Protein AF-W0UCH9-F1 (afdb_monomer_lite)

Structure (mmCIF, N/CA/C/O backbone):
data_AF-W0UCH9-F1
#
_entry.id   AF-W0UCH9-F1
#
loop_
_atom_site.group_PDB
_atom_site.id
_atom_site.type_symbol
_atom_site.label_atom_id
_atom_site.label_alt_id
_atom_site.label_comp_id
_atom_site.label_asym_id
_atom_site.label_entity_id
_atom_site.label_seq_id
_atom_site.pdbx_PDB_ins_code
_atom_site.Cartn_x
_atom_site.Cartn_y
_atom_site.Cartn_z
_atom_site.occupancy
_atom_site.B_iso_or_equiv
_atom_site.auth_seq_id
_atom_site.auth_comp_id
_atom_site.auth_asym_id
_atom_site.auth_atom_id
_atom_site.pdbx_PDB_model_num
ATOM 1 N N . GLU A 1 1 ? 8.615 7.112 -18.073 1.00 59.72 1 GLU A N 1
ATOM 2 C CA . GLU A 1 1 ? 9.412 6.072 -17.393 1.00 59.72 1 GLU A CA 1
ATOM 3 C C . GLU A 1 1 ? 8.762 5.541 -16.110 1.00 59.72 1 GLU A C 1
ATOM 5 O O . GLU A 1 1 ? 8.769 4.338 -15.927 1.00 59.72 1 GLU A O 1
ATOM 10 N N . HIS A 1 2 ? 8.054 6.344 -15.303 1.00 57.00 2 HIS A N 1
ATOM 11 C CA . HIS A 1 2 ? 7.285 5.807 -14.161 1.00 57.00 2 HIS A CA 1
ATOM 12 C C . HIS A 1 2 ? 6.046 4.974 -14.577 1.00 57.00 2 HIS A C 1
ATOM 14 O O . HIS A 1 2 ? 6.017 3.771 -14.356 1.00 57.00 2 HIS A O 1
ATOM 20 N N . ASN A 1 3 ? 5.074 5.547 -15.299 1.00 51.66 3 ASN A N 1
ATOM 21 C CA . ASN A 1 3 ? 3.828 4.841 -15.686 1.00 51.66 3 ASN A CA 1
ATOM 22 C C . ASN A 1 3 ? 3.942 3.965 -16.955 1.00 51.66 3 ASN A C 1
ATOM 24 O O . ASN A 1 3 ? 2.957 3.408 -17.423 1.00 51.66 3 ASN A O 1
ATOM 28 N N . ARG A 1 4 ? 5.136 3.890 -17.558 1.00 59.00 4 ARG A N 1
ATOM 29 C CA . ARG A 1 4 ? 5.418 3.099 -18.776 1.00 59.00 4 ARG A CA 1
ATOM 30 C C . ARG A 1 4 ? 6.430 1.969 -18.547 1.00 59.00 4 ARG A C 1
ATOM 32 O O . ARG A 1 4 ? 6.658 1.196 -19.465 1.00 59.00 4 ARG A O 1
ATOM 39 N N . GLY A 1 5 ? 7.020 1.893 -17.351 1.00 63.81 5 GLY A N 1
ATOM 40 C CA . GLY A 1 5 ? 7.970 0.852 -16.952 1.00 6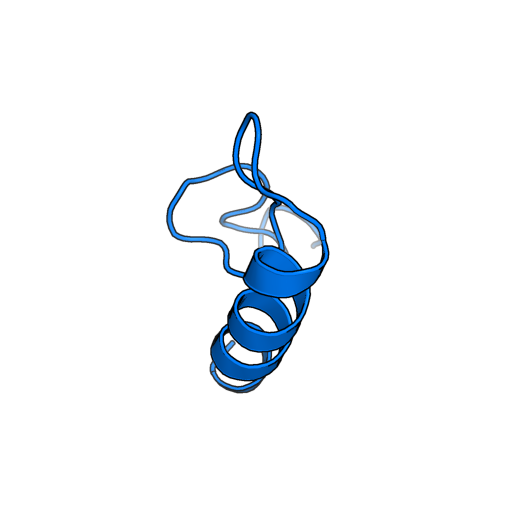3.81 5 GLY A CA 1
ATOM 41 C C . GLY A 1 5 ? 7.628 0.304 -15.567 1.00 63.81 5 GLY A C 1
ATOM 42 O O . GLY A 1 5 ? 6.989 -0.734 -15.462 1.00 63.81 5 GLY A O 1
ATOM 43 N N . HIS A 1 6 ? 7.993 1.038 -14.513 1.00 58.34 6 HIS A N 1
ATOM 44 C CA . HIS A 1 6 ? 7.954 0.559 -13.119 1.00 58.34 6 HIS A CA 1
ATOM 45 C C . HIS A 1 6 ? 6.580 0.567 -12.425 1.00 58.34 6 HIS A C 1
ATOM 47 O O . HIS A 1 6 ? 6.384 -0.144 -11.449 1.00 58.34 6 HIS A O 1
ATOM 53 N N . HIS A 1 7 ? 5.618 1.353 -12.905 1.00 66.12 7 HIS A N 1
ATOM 54 C CA . HIS A 1 7 ? 4.293 1.505 -12.291 1.00 66.12 7 HIS A CA 1
ATOM 55 C C . HIS A 1 7 ? 3.174 1.289 -13.314 1.00 66.12 7 HIS A C 1
ATOM 57 O O . HIS A 1 7 ? 2.151 1.965 -13.293 1.00 66.12 7 HIS A O 1
ATOM 63 N N . VAL A 1 8 ? 3.365 0.347 -14.243 1.00 67.25 8 VAL A N 1
ATOM 64 C CA . VAL A 1 8 ? 2.392 0.050 -15.314 1.00 67.25 8 VAL A CA 1
ATOM 65 C C . VAL A 1 8 ? 1.020 -0.371 -14.770 1.00 67.25 8 VAL A C 1
ATOM 67 O O . VAL A 1 8 ? 0.012 -0.169 -15.441 1.00 67.25 8 VAL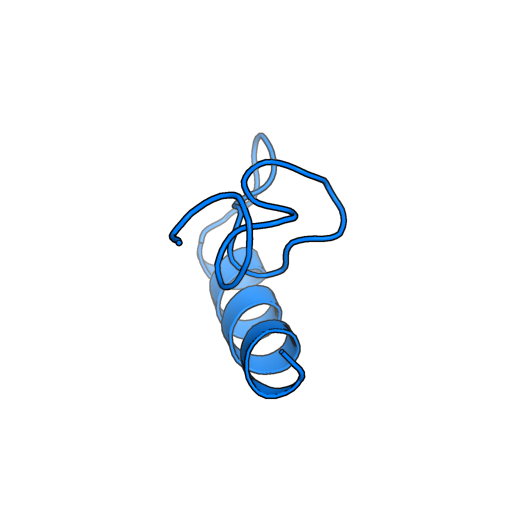 A O 1
ATOM 70 N N . ARG A 1 9 ? 0.969 -0.927 -13.554 1.00 66.88 9 ARG A N 1
ATOM 71 C CA . ARG A 1 9 ? -0.255 -1.428 -12.907 1.00 66.88 9 ARG A CA 1
ATOM 72 C C . ARG A 1 9 ? -0.635 -0.671 -11.636 1.00 66.88 9 ARG A C 1
ATOM 74 O O . ARG A 1 9 ? -1.486 -1.144 -10.888 1.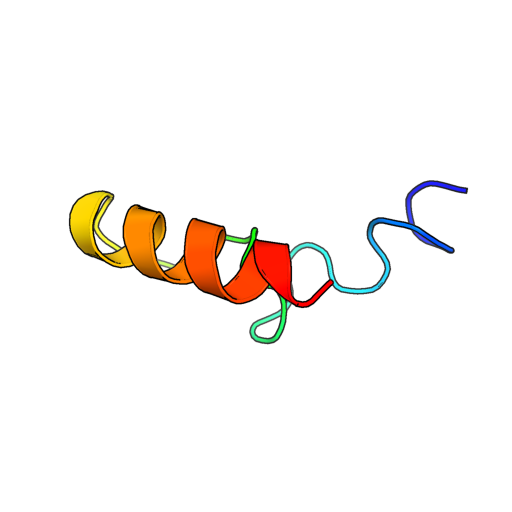00 66.88 9 ARG A O 1
ATOM 81 N N . VAL A 1 10 ? -0.026 0.484 -11.370 1.00 68.19 10 VAL A N 1
ATOM 82 C CA . VAL A 1 10 ? -0.317 1.235 -10.141 1.00 68.19 10 VAL A CA 1
ATOM 83 C C . VAL A 1 10 ? -1.816 1.521 -10.022 1.00 68.19 10 VAL A C 1
ATOM 85 O O . VAL A 1 10 ? -2.470 1.856 -11.009 1.00 68.19 10 VAL A O 1
ATOM 88 N N . ALA A 1 11 ? -2.359 1.350 -8.818 1.00 68.38 11 ALA A N 1
ATOM 89 C CA . ALA A 1 11 ? -3.783 1.480 -8.510 1.00 68.38 11 ALA A CA 1
ATOM 90 C C . ALA A 1 11 ? -4.722 0.470 -9.209 1.00 68.38 11 ALA A C 1
ATOM 92 O O . ALA A 1 11 ? -5.932 0.694 -9.256 1.00 68.38 11 ALA A O 1
ATOM 93 N N . THR A 1 12 ? -4.203 -0.658 -9.703 1.00 78.50 12 THR A N 1
ATOM 94 C CA . THR A 1 12 ? -5.022 -1.780 -10.202 1.00 78.50 12 THR A CA 1
ATOM 95 C C . THR A 1 12 ? -5.055 -2.946 -9.202 1.00 78.50 12 THR A C 1
ATOM 97 O O . THR A 1 12 ? -4.162 -3.057 -8.358 1.00 78.50 12 THR A O 1
ATOM 100 N N . PRO A 1 13 ? -6.063 -3.840 -9.259 1.00 74.94 13 PRO A N 1
ATOM 101 C CA . PRO A 1 13 ? -6.151 -4.998 -8.362 1.00 74.94 13 PRO A CA 1
ATOM 102 C C . PRO A 1 13 ? -4.962 -5.967 -8.443 1.00 74.94 13 PRO A C 1
ATOM 104 O O . PRO A 1 13 ? -4.710 -6.705 -7.483 1.00 74.94 13 PRO A O 1
ATOM 107 N N . GLU A 1 14 ? -4.259 -5.982 -9.577 1.00 75.06 14 GLU A N 1
ATOM 108 C CA . GLU A 1 14 ? -3.109 -6.846 -9.844 1.00 75.06 14 GLU A CA 1
ATOM 109 C C . GLU A 1 14 ? -1.802 -6.299 -9.259 1.00 75.06 14 GLU A C 1
ATOM 111 O O . GLU A 1 14 ? -0.802 -7.017 -9.259 1.00 75.06 14 GLU A O 1
ATOM 116 N N . ASP A 1 15 ? -1.792 -5.056 -8.772 1.00 79.81 15 ASP A N 1
ATOM 117 C CA . ASP A 1 15 ? -0.623 -4.455 -8.143 1.00 79.81 15 ASP A CA 1
ATOM 118 C C . ASP A 1 15 ? -0.544 -4.829 -6.651 1.00 79.81 15 ASP A C 1
ATOM 120 O O . ASP A 1 15 ? -1.389 -4.422 -5.840 1.00 79.81 15 ASP A O 1
ATOM 124 N N . PRO A 1 16 ? 0.475 -5.605 -6.243 1.00 78.88 16 PRO A N 1
ATOM 125 C CA . PRO A 1 16 ? 0.667 -5.948 -4.843 1.00 78.88 16 PRO A CA 1
ATOM 126 C C . PRO A 1 16 ? 1.033 -4.732 -3.982 1.00 78.88 16 PRO A C 1
ATOM 128 O O . PRO A 1 16 ? 0.712 -4.738 -2.794 1.00 78.88 16 PRO A O 1
ATOM 131 N N . ALA A 1 17 ? 1.631 -3.686 -4.563 1.00 83.62 17 ALA A N 1
ATOM 132 C CA . ALA A 1 17 ? 2.025 -2.471 -3.856 1.00 83.62 17 ALA A CA 1
ATOM 133 C C . ALA A 1 17 ? 0.847 -1.515 -3.590 1.00 83.62 17 ALA A C 1
ATOM 135 O O . ALA A 1 17 ? 0.953 -0.627 -2.742 1.00 83.62 17 ALA A O 1
ATOM 136 N N . SER A 1 18 ? -0.293 -1.719 -4.255 1.00 85.06 18 SER A N 1
ATOM 137 C CA . SER A 1 18 ? -1.505 -0.923 -4.057 1.00 85.06 18 SER A CA 1
ATOM 138 C C . SER A 1 18 ? -2.392 -1.522 -2.962 1.00 85.06 18 SER A C 1
ATOM 140 O O . SER A 1 18 ? -2.824 -2.673 -3.054 1.00 85.06 18 SER A O 1
ATOM 142 N N . SER A 1 19 ? -2.690 -0.740 -1.919 1.00 84.44 19 SER A N 1
ATOM 143 C CA . SER A 1 19 ? -3.636 -1.130 -0.862 1.00 84.44 19 SER A CA 1
ATOM 144 C C . SER A 1 19 ? -5.064 -1.212 -1.406 1.00 84.44 19 SER A C 1
ATOM 146 O O . SER A 1 19 ? -5.483 -0.378 -2.215 1.00 84.44 19 SER A O 1
ATOM 148 N N . ARG A 1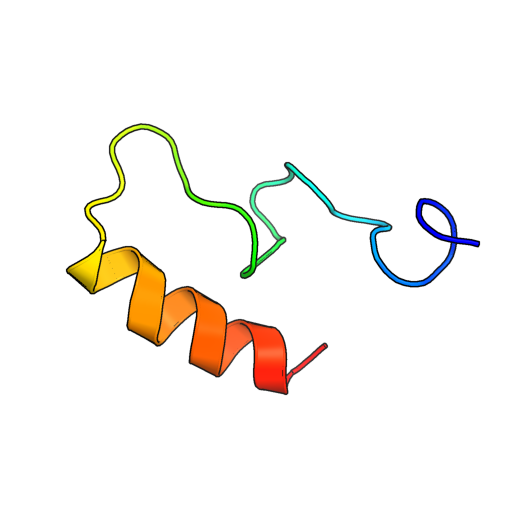 20 ? -5.828 -2.216 -0.967 1.00 88.38 20 ARG A N 1
ATOM 149 C CA . ARG A 1 20 ? -7.241 -2.362 -1.350 1.00 88.38 20 ARG A CA 1
ATOM 150 C C . ARG A 1 20 ? -8.140 -1.531 -0.434 1.00 88.38 20 ARG A C 1
ATOM 152 O O . ARG A 1 20 ? -7.824 -1.280 0.728 1.00 88.38 20 ARG A O 1
ATOM 159 N N . TYR A 1 21 ? -9.312 -1.138 -0.935 1.00 87.44 21 TYR A N 1
ATOM 160 C CA . TYR A 1 21 ? -10.299 -0.428 -0.118 1.00 87.44 21 TYR A CA 1
ATOM 161 C C . TYR A 1 21 ? -10.680 -1.262 1.119 1.00 87.44 21 TYR A C 1
ATOM 163 O O . TYR A 1 21 ? -11.099 -2.410 0.985 1.00 87.44 21 TYR A O 1
ATOM 171 N N . LYS A 1 22 ? -10.530 -0.667 2.314 1.00 90.69 22 LYS A N 1
ATOM 172 C CA . LYS A 1 22 ? -10.721 -1.302 3.637 1.00 90.69 22 LYS A CA 1
ATOM 173 C C . LYS A 1 22 ? -9.746 -2.440 3.978 1.00 90.69 22 LYS A C 1
ATOM 175 O O . LYS A 1 22 ? -10.009 -3.206 4.905 1.00 90.69 22 LYS A O 1
ATOM 180 N N . GLU A 1 23 ? -8.616 -2.554 3.286 1.00 91.44 23 GLU A N 1
ATOM 181 C CA . GLU A 1 23 ? -7.567 -3.493 3.682 1.00 91.44 23 GLU A CA 1
ATOM 182 C C . GLU A 1 23 ? -6.883 -3.016 4.967 1.00 91.44 23 GLU A C 1
ATOM 184 O O . GLU A 1 23 ? -6.426 -1.878 5.074 1.00 91.44 23 GLU A O 1
ATOM 189 N N . ASN A 1 24 ? -6.820 -3.894 5.967 1.00 93.69 24 ASN A N 1
ATOM 190 C CA . ASN A 1 24 ? -6.064 -3.627 7.182 1.00 93.69 24 ASN A CA 1
ATOM 191 C C . ASN A 1 24 ? -4.565 -3.811 6.896 1.00 93.69 24 ASN A C 1
ATOM 193 O O . ASN A 1 24 ? -4.159 -4.744 6.199 1.00 93.69 24 ASN A O 1
ATOM 197 N N . PHE A 1 25 ? -3.755 -2.924 7.475 1.00 88.00 25 PHE A N 1
ATOM 198 C CA . PHE A 1 25 ? -2.299 -2.902 7.382 1.00 88.00 25 PHE A CA 1
ATOM 199 C C . PHE A 1 25 ? -1.647 -4.285 7.531 1.00 88.00 25 PHE A C 1
ATOM 201 O O . PHE A 1 25 ? -0.755 -4.633 6.760 1.00 88.00 25 PHE A O 1
ATOM 208 N N . TRP A 1 26 ? -2.128 -5.109 8.465 1.00 91.50 26 TRP A N 1
ATOM 209 C CA . TRP A 1 26 ? -1.544 -6.427 8.727 1.00 91.50 26 TRP A CA 1
ATOM 210 C C . TRP A 1 26 ? -1.809 -7.465 7.633 1.00 91.50 26 TRP A C 1
ATOM 212 O O . TRP A 1 26 ? -1.037 -8.410 7.501 1.00 91.50 26 TRP A O 1
ATOM 222 N N . PHE A 1 27 ? -2.854 -7.284 6.823 1.00 90.25 27 PHE A N 1
ATOM 223 C CA . PHE A 1 27 ? -3.088 -8.104 5.630 1.00 90.25 27 PHE A CA 1
ATOM 224 C C . PHE A 1 27 ? -2.374 -7.531 4.401 1.00 90.25 27 PHE A C 1
ATOM 226 O O . PHE A 1 27 ? -1.881 -8.291 3.567 1.00 90.25 27 PHE A O 1
ATOM 233 N N . PHE A 1 28 ? -2.259 -6.202 4.321 1.00 91.06 28 PHE A N 1
ATOM 234 C CA . PHE A 1 28 ? -1.519 -5.516 3.265 1.00 91.06 28 PHE A CA 1
ATOM 235 C C . PHE A 1 28 ? -0.023 -5.855 3.292 1.00 91.06 28 PHE A C 1
ATOM 237 O O . PHE A 1 28 ? 0.536 -6.210 2.257 1.00 91.06 28 PHE A O 1
ATOM 244 N N . LEU A 1 29 ? 0.624 -5.781 4.462 1.00 91.12 29 LEU A N 1
ATOM 245 C CA . LEU A 1 29 ? 2.080 -5.895 4.587 1.00 91.12 29 LEU A CA 1
ATOM 246 C C . LEU A 1 29 ? 2.651 -7.205 4.001 1.00 91.12 29 LEU A C 1
ATOM 248 O O . LEU A 1 29 ? 3.498 -7.122 3.111 1.00 91.12 29 LEU A O 1
ATOM 252 N N . PRO A 1 30 ? 2.198 -8.410 4.400 1.00 90.81 30 PRO A N 1
ATOM 253 C CA . PRO A 1 30 ? 2.722 -9.645 3.819 1.00 90.81 30 PRO A CA 1
ATOM 254 C C . PRO A 1 30 ? 2.359 -9.800 2.333 1.00 90.81 30 PRO A C 1
ATOM 256 O O . PRO A 1 30 ? 3.178 -10.304 1.567 1.00 90.81 30 PRO A O 1
ATOM 259 N N . ARG A 1 31 ? 1.178 -9.334 1.889 1.00 89.81 31 ARG A N 1
ATOM 260 C CA . ARG A 1 31 ? 0.760 -9.384 0.474 1.00 89.81 31 ARG A CA 1
ATOM 261 C C . ARG A 1 31 ? 1.648 -8.509 -0.410 1.00 89.81 31 ARG A C 1
ATOM 263 O O . ARG A 1 31 ? 2.071 -8.955 -1.474 1.00 89.81 31 ARG A O 1
ATOM 270 N N . SER A 1 32 ? 1.911 -7.284 0.036 1.00 89.00 32 SER A N 1
ATOM 271 C CA . SER A 1 32 ? 2.710 -6.294 -0.684 1.00 89.00 32 SER A CA 1
ATOM 272 C C . SER A 1 32 ? 4.177 -6.708 -0.752 1.00 89.00 32 SER A C 1
ATOM 274 O O . SER A 1 32 ? 4.764 -6.698 -1.830 1.00 89.00 32 SER A O 1
ATOM 276 N N . VAL A 1 33 ? 4.744 -7.210 0.352 1.00 88.62 33 VAL A N 1
ATOM 277 C CA . VAL A 1 33 ? 6.128 -7.712 0.378 1.00 88.62 33 VAL A CA 1
ATOM 278 C C . VAL A 1 33 ? 6.291 -8.947 -0.513 1.00 88.62 33 VAL A C 1
ATOM 280 O O . VAL A 1 33 ? 7.161 -8.964 -1.377 1.00 88.62 33 VAL A O 1
ATOM 283 N N . ILE A 1 34 ? 5.441 -9.970 -0.368 1.00 85.62 34 ILE A N 1
ATOM 284 C CA . ILE A 1 34 ? 5.570 -11.212 -1.154 1.00 85.62 34 ILE A CA 1
ATOM 285 C C . ILE A 1 34 ? 5.254 -10.973 -2.637 1.00 85.62 34 ILE A C 1
ATOM 287 O O . ILE A 1 34 ? 5.911 -11.542 -3.509 1.00 85.62 34 ILE A O 1
ATOM 291 N N . GLY A 1 35 ? 4.252 -10.145 -2.939 1.00 79.50 35 GLY A N 1
ATOM 292 C CA . GLY A 1 35 ? 3.899 -9.805 -4.313 1.00 79.50 35 GLY A CA 1
ATOM 293 C C . GLY A 1 35 ? 4.924 -8.888 -4.984 1.00 79.50 35 GLY A C 1
ATOM 294 O O . GLY A 1 35 ? 5.198 -9.070 -6.165 1.00 79.50 35 GLY A O 1
ATOM 295 N N . GLY A 1 36 ? 5.529 -7.960 -4.236 1.00 71.81 36 GLY A N 1
ATOM 296 C CA . GLY A 1 36 ? 6.568 -7.053 -4.728 1.00 71.81 36 GLY A CA 1
ATOM 297 C C . GLY A 1 36 ? 7.887 -7.757 -5.054 1.00 71.81 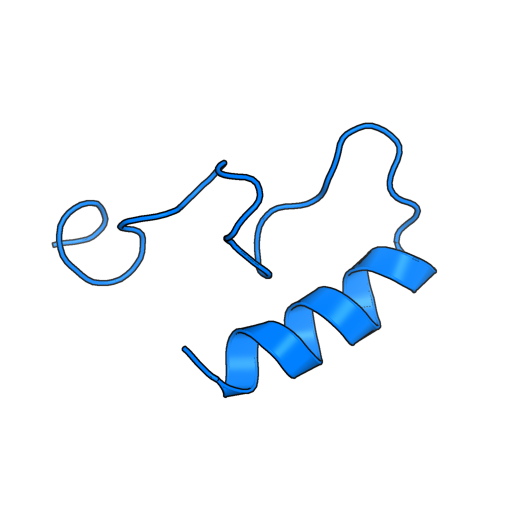36 GLY A C 1
ATOM 298 O O . GLY A 1 36 ? 8.549 -7.380 -6.010 1.00 71.81 36 GLY A O 1
ATOM 299 N N . LEU A 1 37 ? 8.231 -8.838 -4.343 1.00 72.81 37 LEU A N 1
ATOM 300 C CA . LEU A 1 37 ? 9.408 -9.667 -4.657 1.00 72.81 37 LEU A CA 1
ATOM 301 C C . LEU A 1 37 ? 9.311 -10.398 -6.011 1.00 72.81 37 LEU A C 1
ATOM 303 O O . LEU A 1 37 ? 10.305 -10.948 -6.477 1.00 72.81 37 LEU A O 1
ATOM 307 N N . ARG A 1 38 ? 8.119 -10.456 -6.620 1.00 62.22 38 ARG A N 1
ATOM 308 C CA . ARG A 1 38 ? 7.873 -11.083 -7.929 1.00 62.22 38 ARG A CA 1
ATOM 309 C C . ARG A 1 38 ? 7.781 -10.076 -9.086 1.00 62.22 38 ARG A C 1
ATOM 311 O O . ARG A 1 38 ? 7.478 -10.514 -10.197 1.00 62.22 38 ARG A O 1
ATOM 318 N N . SER A 1 39 ? 7.983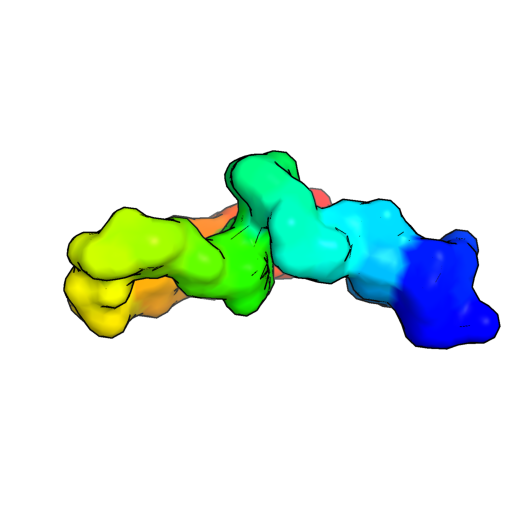 -8.778 -8.834 1.00 56.47 39 SER A N 1
ATOM 319 C CA . SER A 1 39 ? 7.850 -7.698 -9.825 1.00 56.47 39 SER A CA 1
ATOM 320 C C . SER A 1 39 ? 9.183 -7.129 -10.293 1.00 56.47 39 SER A C 1
ATOM 322 O O . SER A 1 39 ? 10.199 -7.309 -9.590 1.00 56.47 39 SER A O 1
#

pLDDT: mean 77.36, std 12.46, range [51.66, 93.69]

Radius of gyration: 10.44 Å; chains: 1; bounding box: 20×17×28 Å

Secondary structure (DSSP, 8-state):
-IIIIITTTTTSTT-TTSPPTT--HHHHHHHHHHHHTT-

Foldseek 3Di:
DVCVPVCVQPPHPLQLCHDDVPDDPVNSVVSNVVSVVVD

Sequence (39 aa):
EHNRGHHVRVATPEDPASSRYKENFWFFLPRSVIGGLRS